Protein AF-A0A520B731-F1 (afdb_monomer_lite)

Structure (mmCIF, N/CA/C/O backbone):
data_AF-A0A520B731-F1
#
_entry.id   AF-A0A520B731-F1
#
loop_
_atom_site.group_PDB
_atom_site.id
_atom_site.type_symbol
_atom_site.label_atom_id
_atom_site.label_alt_id
_atom_site.label_comp_id
_atom_site.label_asym_id
_atom_site.label_entity_id
_atom_site.label_seq_id
_atom_site.pdbx_PDB_ins_code
_atom_site.Cartn_x
_atom_site.Cartn_y
_atom_site.Cartn_z
_atom_site.occupancy
_atom_site.B_iso_or_equiv
_atom_site.auth_seq_id
_atom_site.auth_comp_id
_atom_site.auth_asym_id
_atom_site.auth_atom_id
_atom_site.pdbx_PDB_model_num
ATOM 1 N N . ARG A 1 1 ? -2.323 14.778 -7.950 1.00 53.59 1 ARG A N 1
ATOM 2 C CA . ARG A 1 1 ? -1.902 13.543 -7.246 1.00 53.59 1 ARG A CA 1
ATOM 3 C C . ARG A 1 1 ? -1.029 12.742 -8.205 1.00 53.59 1 ARG A C 1
ATOM 5 O O . ARG A 1 1 ? -1.319 12.776 -9.395 1.00 53.59 1 ARG A O 1
ATOM 12 N N . GLN A 1 2 ? 0.069 12.134 -7.745 1.00 59.31 2 GLN A N 1
ATOM 13 C CA . GLN A 1 2 ? 0.809 11.176 -8.582 1.00 59.31 2 GLN A CA 1
ATOM 14 C C . GLN A 1 2 ? -0.067 9.927 -8.790 1.00 59.31 2 GLN A C 1
ATOM 16 O O . GLN A 1 2 ? -0.866 9.640 -7.903 1.00 59.31 2 GLN A O 1
ATOM 21 N N . PRO A 1 3 ? 0.029 9.205 -9.922 1.00 84.19 3 PRO A N 1
ATOM 22 C CA . PRO A 1 3 ? -0.747 7.981 -10.104 1.00 84.19 3 PRO A CA 1
ATOM 23 C C . PRO A 1 3 ? -0.311 6.932 -9.073 1.00 84.19 3 PRO A C 1
ATOM 25 O O . PRO A 1 3 ? 0.892 6.692 -8.928 1.00 84.19 3 PRO A O 1
ATOM 28 N N . ALA A 1 4 ? -1.272 6.297 -8.397 1.00 88.50 4 ALA A N 1
ATOM 29 C CA . ALA A 1 4 ? -1.033 5.334 -7.320 1.00 88.50 4 ALA A CA 1
ATOM 30 C C . ALA A 1 4 ? 0.038 4.277 -7.656 1.00 88.50 4 ALA A C 1
ATOM 32 O O . ALA A 1 4 ? 0.947 4.037 -6.864 1.00 88.50 4 ALA A O 1
ATOM 33 N N . GLY A 1 5 ? 0.021 3.714 -8.871 1.00 91.62 5 GLY A N 1
ATOM 34 C CA . GLY A 1 5 ? 1.019 2.724 -9.301 1.00 91.62 5 GLY A CA 1
ATOM 35 C C . GLY A 1 5 ? 2.470 3.225 -9.251 1.00 91.62 5 GLY A C 1
ATOM 36 O O . GLY A 1 5 ? 3.362 2.492 -8.826 1.00 91.62 5 GLY A O 1
ATOM 37 N N . ARG A 1 6 ? 2.721 4.498 -9.589 1.00 91.75 6 ARG A N 1
ATOM 38 C CA . ARG A 1 6 ? 4.075 5.083 -9.541 1.00 91.75 6 ARG A CA 1
ATOM 39 C C . ARG A 1 6 ? 4.581 5.220 -8.107 1.00 91.75 6 ARG A C 1
ATOM 41 O O . ARG A 1 6 ? 5.762 4.999 -7.851 1.00 91.75 6 ARG A O 1
ATOM 48 N N . GLN A 1 7 ? 3.699 5.576 -7.177 1.00 91.88 7 GLN A N 1
ATOM 49 C CA . GLN A 1 7 ? 4.042 5.683 -5.760 1.00 91.88 7 GLN A CA 1
ATOM 50 C C . GLN A 1 7 ? 4.442 4.323 -5.180 1.00 91.88 7 GLN A C 1
ATOM 52 O O . GLN A 1 7 ? 5.467 4.216 -4.509 1.00 91.88 7 GLN A O 1
ATOM 57 N N . LEU A 1 8 ? 3.687 3.276 -5.512 1.00 94.19 8 LEU A N 1
ATOM 58 C CA . LEU A 1 8 ? 3.994 1.902 -5.114 1.00 94.19 8 LEU A CA 1
ATOM 59 C C . LEU A 1 8 ? 5.324 1.414 -5.704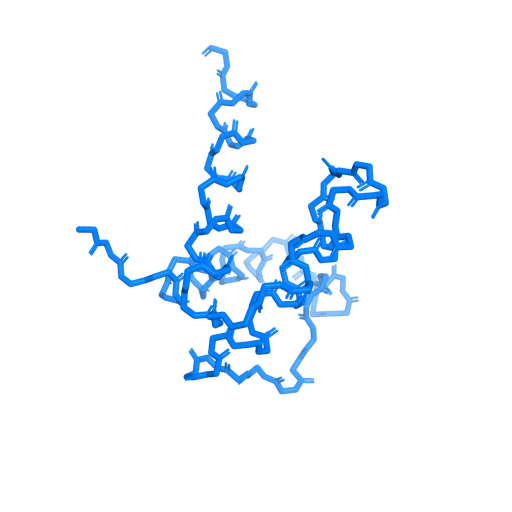 1.00 94.19 8 LEU A C 1
ATOM 61 O O . LEU A 1 8 ? 6.131 0.802 -5.003 1.00 94.19 8 LEU A O 1
ATOM 65 N N . GLN A 1 9 ? 5.597 1.741 -6.970 1.00 94.00 9 GLN A N 1
ATOM 66 C CA . GLN A 1 9 ? 6.869 1.417 -7.614 1.00 94.00 9 GLN A CA 1
ATOM 67 C C . GLN A 1 9 ? 8.055 2.099 -6.920 1.00 94.00 9 GLN A C 1
ATOM 69 O O . GLN A 1 9 ? 9.076 1.453 -6.684 1.00 94.00 9 GLN A O 1
ATOM 74 N N . ALA A 1 10 ? 7.923 3.380 -6.563 1.00 92.56 10 ALA A N 1
ATOM 75 C CA . ALA A 1 10 ? 8.956 4.110 -5.831 1.00 92.56 10 ALA A CA 1
ATOM 76 C C . ALA A 1 10 ? 9.198 3.514 -4.435 1.00 92.56 10 ALA A C 1
ATOM 78 O O . ALA A 1 10 ? 10.342 3.395 -3.998 1.00 92.56 10 ALA A O 1
ATOM 79 N N . LEU A 1 11 ? 8.133 3.082 -3.756 1.00 92.62 11 LEU A N 1
ATOM 80 C CA . LEU A 1 11 ? 8.228 2.467 -2.436 1.00 92.62 11 LEU A CA 1
ATOM 81 C C . LEU A 1 11 ? 8.960 1.119 -2.497 1.00 92.62 11 LEU A C 1
ATOM 83 O O . LEU A 1 11 ? 9.902 0.895 -1.733 1.00 92.62 11 LEU A O 1
ATOM 87 N N . LEU A 1 12 ? 8.601 0.262 -3.460 1.00 93.56 12 LEU A N 1
ATOM 88 C CA . LEU A 1 12 ? 9.302 -1.002 -3.688 1.00 93.56 12 LEU A CA 1
ATOM 89 C C . LEU A 1 12 ? 10.769 -0.778 -4.084 1.00 93.56 12 LEU A C 1
ATOM 91 O O . LEU A 1 12 ? 11.641 -1.509 -3.620 1.00 93.56 12 LEU A O 1
ATOM 95 N N . ALA A 1 13 ? 11.063 0.236 -4.904 1.00 93.31 13 ALA A N 1
ATOM 96 C CA . ALA A 1 13 ? 12.439 0.601 -5.240 1.00 93.31 13 ALA A CA 1
ATOM 97 C C . ALA A 1 13 ? 13.249 0.975 -3.987 1.00 93.31 13 ALA A C 1
ATOM 99 O O . ALA A 1 13 ? 14.349 0.462 -3.805 1.00 93.31 13 ALA A O 1
ATOM 100 N N . GLY A 1 14 ? 12.672 1.759 -3.071 1.00 93.12 14 GLY A N 1
ATOM 101 C CA . GLY A 1 14 ? 13.318 2.086 -1.799 1.00 93.12 14 GLY A CA 1
ATOM 102 C C . GLY A 1 14 ? 13.560 0.866 -0.898 1.00 93.12 14 GLY A C 1
ATOM 103 O O . GLY A 1 14 ? 14.562 0.818 -0.190 1.00 93.12 14 GLY A O 1
ATOM 104 N N . TRP A 1 15 ? 12.677 -0.139 -0.914 1.00 93.00 15 TRP A N 1
ATOM 105 C CA . TRP A 1 15 ? 12.919 -1.405 -0.206 1.00 93.00 15 TRP A CA 1
ATOM 106 C C . TRP A 1 15 ? 14.061 -2.214 -0.826 1.00 93.00 15 TRP A C 1
ATOM 108 O O . TRP A 1 15 ? 14.892 -2.742 -0.092 1.00 93.00 15 TRP A O 1
ATOM 118 N N . ARG A 1 16 ? 14.153 -2.251 -2.161 1.00 92.69 16 ARG A N 1
ATOM 119 C CA . ARG A 1 16 ? 15.227 -2.947 -2.896 1.00 92.69 16 ARG A CA 1
ATOM 120 C C . ARG A 1 16 ? 16.623 -2.419 -2.587 1.00 92.69 16 ARG A C 1
ATOM 122 O O . ARG A 1 16 ? 17.583 -3.167 -2.702 1.00 92.69 16 ARG A O 1
ATOM 129 N N . GLU A 1 17 ? 16.743 -1.153 -2.204 1.00 93.75 17 GLU A N 1
ATOM 130 C CA . GLU A 1 17 ? 18.024 -0.563 -1.800 1.00 93.75 17 GLU A CA 1
ATOM 131 C C . GLU A 1 17 ? 18.496 -1.042 -0.419 1.00 93.75 17 GLU A C 1
ATOM 133 O O . GLU A 1 17 ? 19.671 -0.895 -0.091 1.00 93.75 17 GLU A O 1
ATOM 138 N N . ARG A 1 18 ? 17.595 -1.597 0.404 1.00 92.50 18 ARG A N 1
ATOM 139 C CA . ARG A 1 18 ? 17.855 -1.910 1.820 1.00 92.50 18 ARG A CA 1
ATOM 140 C C . ARG A 1 18 ? 17.708 -3.387 2.189 1.00 92.50 18 ARG A C 1
ATOM 142 O O . ARG A 1 18 ? 18.024 -3.734 3.322 1.00 92.50 18 ARG A O 1
ATOM 149 N N . ALA A 1 19 ? 17.222 -4.229 1.281 1.00 92.69 19 ALA A N 1
ATOM 150 C CA . ALA A 1 19 ? 16.942 -5.643 1.526 1.00 92.69 19 ALA A CA 1
ATOM 151 C C . ALA A 1 19 ? 17.362 -6.508 0.330 1.00 92.69 19 ALA A C 1
ATOM 153 O O . ALA A 1 19 ? 17.374 -6.036 -0.813 1.00 92.69 19 ALA A O 1
ATOM 154 N N . ALA A 1 20 ? 17.688 -7.779 0.581 1.00 91.88 20 ALA A N 1
ATOM 155 C CA . ALA A 1 20 ? 17.940 -8.729 -0.495 1.00 91.88 20 ALA A CA 1
ATOM 156 C C . ALA A 1 20 ? 16.642 -9.023 -1.279 1.00 91.88 20 ALA A C 1
ATOM 158 O O . ALA A 1 20 ? 15.548 -8.907 -0.725 1.00 91.88 20 ALA A O 1
ATOM 159 N N . PRO A 1 21 ? 16.721 -9.428 -2.563 1.00 88.62 21 PRO A N 1
ATOM 160 C CA . PRO A 1 21 ? 15.535 -9.700 -3.377 1.00 88.62 21 PRO A CA 1
ATOM 161 C C . PRO A 1 21 ? 14.546 -10.689 -2.747 1.00 88.62 21 PRO A C 1
ATOM 163 O O . PRO A 1 21 ? 13.345 -10.439 -2.787 1.00 88.62 21 PRO A O 1
ATOM 166 N N . ASP A 1 22 ? 15.040 -11.754 -2.113 1.00 91.88 22 ASP A N 1
ATOM 167 C CA . ASP A 1 22 ? 14.208 -12.787 -1.474 1.00 91.88 22 ASP A CA 1
ATOM 168 C C . ASP A 1 22 ? 13.513 -12.301 -0.190 1.00 91.88 22 ASP A C 1
ATOM 170 O O . ASP A 1 22 ? 12.560 -12.917 0.281 1.00 91.88 22 ASP A O 1
ATOM 174 N N . GLU A 1 23 ? 13.963 -11.176 0.367 1.00 90.75 23 GLU A N 1
ATOM 175 C CA . GLU A 1 23 ? 13.383 -10.552 1.560 1.00 90.75 23 GLU A CA 1
ATOM 176 C C . GLU A 1 23 ? 12.306 -9.518 1.206 1.00 90.75 23 GLU A C 1
ATOM 178 O O . GLU A 1 23 ? 11.623 -8.991 2.087 1.00 90.75 23 GLU A O 1
ATOM 183 N N . LEU A 1 24 ? 12.138 -9.204 -0.083 1.00 91.00 24 LEU A N 1
ATOM 184 C CA . LEU A 1 24 ? 11.118 -8.260 -0.513 1.00 91.00 24 LEU A CA 1
ATOM 185 C C . LEU A 1 24 ? 9.724 -8.874 -0.343 1.00 91.00 24 LEU A C 1
ATOM 187 O O . LEU A 1 24 ? 9.481 -10.001 -0.784 1.00 91.00 24 LEU A O 1
ATOM 191 N N . PRO A 1 25 ? 8.761 -8.111 0.201 1.00 88.00 25 PRO A N 1
ATOM 192 C CA . PRO A 1 25 ? 7.396 -8.597 0.391 1.00 88.00 25 PRO A CA 1
ATOM 193 C C . PRO A 1 25 ? 6.649 -8.807 -0.936 1.00 88.00 25 PRO A C 1
ATOM 195 O O . PRO A 1 25 ? 5.623 -9.480 -0.976 1.00 88.00 25 PRO A O 1
ATOM 198 N N . LEU A 1 26 ? 7.151 -8.218 -2.025 1.00 91.31 26 LEU A N 1
ATOM 199 C CA . LEU A 1 26 ? 6.599 -8.317 -3.370 1.00 91.31 26 LEU A CA 1
ATOM 200 C C . LEU A 1 26 ? 7.657 -8.885 -4.302 1.00 91.31 26 LEU A C 1
ATOM 202 O O . LEU A 1 26 ? 8.722 -8.293 -4.473 1.00 91.31 26 LEU A O 1
ATOM 206 N N . GLN A 1 27 ? 7.322 -10.016 -4.914 1.00 91.38 27 GLN A N 1
ATOM 207 C CA . GLN A 1 27 ? 8.171 -10.712 -5.870 1.00 91.38 27 GLN A CA 1
ATOM 208 C C . GLN A 1 27 ? 7.701 -10.447 -7.312 1.00 91.38 27 GLN A C 1
ATOM 210 O O . GLN A 1 27 ? 6.498 -10.271 -7.542 1.00 91.38 27 GLN A O 1
ATOM 215 N N . PRO A 1 28 ? 8.619 -10.425 -8.297 1.00 89.69 28 PRO A N 1
ATOM 216 C CA . PRO A 1 28 ? 8.261 -10.323 -9.708 1.00 89.69 28 PRO A CA 1
ATOM 217 C C . PRO A 1 28 ? 7.512 -11.581 -10.208 1.00 89.69 28 PRO A C 1
ATOM 219 O O . PRO A 1 28 ? 7.683 -12.660 -9.640 1.00 89.69 28 PRO A O 1
ATOM 222 N N . PRO A 1 29 ? 6.734 -11.485 -11.308 1.00 92.44 29 PRO A N 1
ATOM 223 C CA . PRO A 1 29 ? 6.539 -10.305 -12.152 1.00 92.44 29 PRO A CA 1
ATOM 224 C C . PRO A 1 29 ? 5.559 -9.289 -11.547 1.00 92.44 29 PRO A C 1
ATOM 226 O O . PRO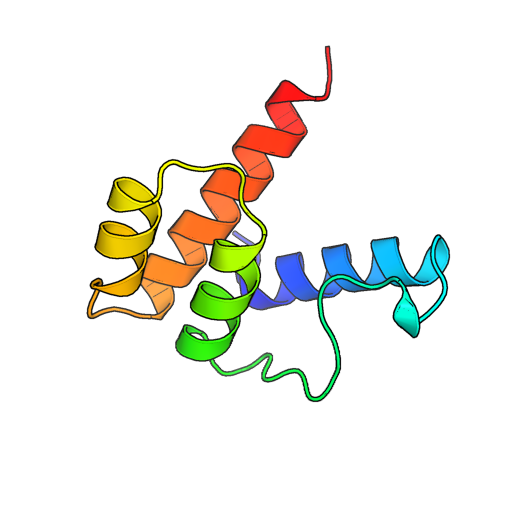 A 1 29 ? 4.518 -9.644 -11.001 1.00 92.44 29 PRO A O 1
ATOM 229 N N . HIS A 1 30 ? 5.889 -8.004 -11.685 1.00 91.75 30 HIS A N 1
ATOM 230 C CA . HIS A 1 30 ? 5.027 -6.908 -11.247 1.00 91.75 30 HIS A CA 1
ATOM 231 C C . HIS A 1 30 ? 4.150 -6.423 -12.406 1.00 91.75 30 HIS A C 1
ATOM 233 O O . HIS A 1 30 ? 4.672 -6.092 -13.472 1.00 91.75 30 HIS A O 1
ATOM 239 N N . HIS A 1 31 ? 2.840 -6.320 -12.186 1.00 93.38 31 HIS A N 1
ATOM 240 C CA . HIS A 1 31 ? 1.891 -5.804 -13.176 1.00 93.38 31 HIS A CA 1
ATOM 241 C C . HIS A 1 31 ? 1.546 -4.341 -12.866 1.00 93.38 31 HIS A C 1
ATOM 243 O O . HIS A 1 31 ? 0.488 -4.045 -12.321 1.00 93.38 31 HIS A O 1
ATOM 249 N N . TRP A 1 32 ? 2.465 -3.417 -13.170 1.00 93.00 32 TRP A N 1
ATOM 250 C CA . TRP A 1 32 ? 2.336 -1.998 -12.792 1.00 93.00 32 TRP A CA 1
ATOM 251 C C . TRP A 1 32 ? 1.172 -1.255 -13.461 1.00 93.00 32 TRP A C 1
ATOM 253 O O . TRP A 1 32 ? 0.698 -0.262 -12.915 1.00 93.00 32 TRP A O 1
ATOM 263 N N . ASP A 1 33 ? 0.699 -1.746 -14.606 1.00 92.38 33 ASP A N 1
ATOM 264 C CA . ASP A 1 33 ? -0.444 -1.175 -15.329 1.00 92.38 33 ASP A CA 1
ATOM 265 C C . ASP A 1 33 ? -1.786 -1.827 -14.939 1.00 92.38 33 ASP A C 1
ATOM 267 O O . ASP A 1 33 ? -2.844 -1.401 -15.399 1.00 92.38 33 ASP A O 1
ATOM 271 N N . ASP A 1 34 ? -1.765 -2.846 -14.071 1.00 94.38 34 ASP A N 1
ATOM 272 C CA . ASP A 1 34 ? -2.961 -3.529 -13.581 1.00 94.38 34 ASP A CA 1
ATOM 273 C C . ASP A 1 34 ? -3.296 -3.055 -12.162 1.00 94.38 34 ASP A C 1
ATOM 275 O O . ASP A 1 34 ? -2.728 -3.503 -11.159 1.00 94.38 34 ASP A O 1
ATOM 279 N N . ALA A 1 35 ? -4.262 -2.142 -12.070 1.00 94.31 35 ALA A N 1
ATOM 280 C CA . ALA A 1 35 ? -4.707 -1.608 -10.790 1.00 94.31 35 ALA A CA 1
ATOM 281 C C . ALA A 1 35 ? -5.330 -2.675 -9.879 1.00 94.31 35 ALA A C 1
ATOM 283 O O . ALA A 1 35 ? -5.197 -2.589 -8.658 1.00 94.31 35 ALA A O 1
ATOM 284 N N . GLY A 1 36 ? -5.977 -3.694 -10.452 1.00 94.25 36 GLY A N 1
ATOM 285 C CA . GLY A 1 36 ? -6.571 -4.783 -9.689 1.00 94.25 36 GLY A CA 1
ATOM 286 C C . GLY A 1 36 ? -5.496 -5.641 -9.031 1.00 94.25 36 GLY A C 1
ATOM 287 O O . GLY A 1 36 ? -5.587 -5.918 -7.832 1.00 94.25 36 GLY A O 1
ATOM 288 N N . TRP A 1 37 ? -4.458 -5.990 -9.793 1.00 94.75 37 TRP A N 1
ATOM 289 C CA . TRP A 1 37 ? -3.292 -6.721 -9.303 1.00 94.75 37 TRP A CA 1
ATOM 290 C C . TRP A 1 37 ? -2.540 -5.934 -8.229 1.00 94.75 37 TRP A C 1
ATOM 292 O O . TRP A 1 37 ? -2.278 -6.469 -7.148 1.00 94.75 37 TRP A O 1
ATOM 302 N N . LEU A 1 38 ? -2.242 -4.655 -8.493 1.00 95.38 38 LEU A N 1
ATOM 303 C CA . LEU A 1 38 ? -1.544 -3.793 -7.539 1.00 95.38 38 LEU A CA 1
ATOM 304 C C . LEU A 1 38 ? -2.334 -3.650 -6.240 1.00 95.38 38 LEU A C 1
ATOM 306 O O . LEU A 1 38 ? -1.777 -3.862 -5.166 1.00 95.38 38 LEU A O 1
ATOM 310 N N . ALA A 1 39 ? -3.630 -3.351 -6.324 1.00 94.81 39 ALA A N 1
ATOM 311 C CA . ALA A 1 39 ? -4.457 -3.180 -5.139 1.00 94.81 39 ALA A CA 1
ATOM 312 C C . ALA A 1 39 ? -4.451 -4.442 -4.269 1.00 94.81 39 ALA A C 1
ATOM 314 O O . ALA A 1 39 ? -4.256 -4.348 -3.061 1.00 94.81 39 ALA A O 1
ATOM 315 N N . ASN A 1 40 ? -4.591 -5.621 -4.880 1.00 93.38 40 ASN A N 1
ATOM 316 C CA . ASN A 1 40 ? -4.633 -6.878 -4.139 1.00 93.38 40 ASN A CA 1
ATOM 317 C C . ASN A 1 40 ? -3.299 -7.164 -3.441 1.00 93.38 40 ASN A C 1
ATOM 319 O O . ASN A 1 40 ? -3.258 -7.426 -2.240 1.00 93.38 40 ASN A O 1
ATOM 323 N N . ARG A 1 41 ? -2.197 -7.062 -4.188 1.00 94.44 41 ARG A N 1
ATOM 324 C CA . ARG A 1 41 ? -0.857 -7.375 -3.687 1.00 94.44 41 ARG A CA 1
ATOM 325 C C . ARG A 1 41 ? -0.423 -6.462 -2.553 1.00 94.44 41 ARG A C 1
ATOM 327 O O . ARG A 1 41 ? 0.173 -6.921 -1.588 1.00 94.44 41 ARG A O 1
ATOM 334 N N . TRP A 1 42 ? -0.757 -5.183 -2.644 1.00 94.69 42 TRP A N 1
ATOM 335 C CA . TRP A 1 42 ? -0.422 -4.219 -1.605 1.00 94.69 42 TRP A CA 1
ATOM 336 C C . TRP A 1 42 ? -1.393 -4.261 -0.421 1.00 94.69 42 TRP A C 1
ATOM 338 O O . TRP A 1 42 ? -0.966 -4.059 0.713 1.00 94.69 42 TRP A O 1
ATOM 348 N N . ALA A 1 43 ? -2.667 -4.603 -0.637 1.00 94.19 43 ALA A N 1
ATOM 349 C CA . ALA A 1 43 ? -3.629 -4.806 0.447 1.00 94.19 43 ALA A CA 1
ATOM 350 C C . ALA A 1 43 ? -3.277 -5.993 1.360 1.00 94.19 43 ALA A C 1
ATOM 352 O O . ALA A 1 43 ? -3.599 -5.960 2.547 1.00 94.19 43 ALA A O 1
ATOM 353 N N . GLU A 1 44 ? -2.602 -7.021 0.840 1.00 92.06 44 GLU A N 1
ATOM 354 C CA . GLU A 1 44 ? -2.084 -8.144 1.638 1.00 92.06 44 GLU A CA 1
ATOM 355 C C . GLU A 1 44 ? -0.994 -7.712 2.637 1.00 92.06 44 GLU A C 1
ATOM 357 O O . GLU A 1 44 ? -0.865 -8.325 3.695 1.00 92.06 44 GLU A O 1
ATOM 362 N N . LEU A 1 45 ? -0.252 -6.638 2.342 1.00 92.38 45 LEU A N 1
ATOM 363 C CA . LEU A 1 45 ? 0.835 -6.127 3.191 1.00 92.38 45 LEU A CA 1
ATOM 364 C C . LEU A 1 45 ? 0.354 -5.179 4.291 1.00 92.38 45 LEU A C 1
ATOM 366 O O . LEU A 1 45 ? 1.094 -4.869 5.226 1.00 92.38 45 LEU A O 1
ATOM 370 N N . LEU A 1 46 ? -0.867 -4.666 4.162 1.00 91.75 46 LEU A N 1
ATOM 371 C CA . LEU A 1 46 ? -1.387 -3.654 5.061 1.00 91.75 46 LEU A CA 1
ATOM 372 C C . LEU A 1 46 ? -1.823 -4.268 6.402 1.00 91.75 46 LEU A C 1
ATOM 374 O O . LEU A 1 46 ? -2.614 -5.216 6.419 1.00 91.75 46 LEU A O 1
ATOM 378 N N . PRO A 1 47 ? -1.407 -3.689 7.544 1.00 91.00 47 PRO A N 1
ATOM 379 C CA . PRO A 1 47 ? -1.923 -4.071 8.850 1.00 91.00 47 PRO A CA 1
ATOM 380 C C . PRO A 1 47 ? -3.381 -3.604 8.988 1.00 91.00 47 PRO A C 1
ATOM 382 O O . PRO A 1 47 ? -3.668 -2.453 9.344 1.00 91.00 47 PRO A O 1
ATOM 385 N N . MET A 1 48 ? -4.317 -4.500 8.671 1.00 91.38 48 MET A N 1
ATOM 386 C CA . MET A 1 48 ? -5.755 -4.273 8.819 1.00 91.38 48 MET A CA 1
ATOM 387 C C . MET A 1 48 ? -6.520 -5.553 9.203 1.00 91.38 48 MET A C 1
ATOM 389 O O . MET A 1 48 ? -6.080 -6.660 8.868 1.00 91.38 48 MET A O 1
ATOM 393 N N . PRO A 1 49 ? -7.681 -5.424 9.876 1.00 93.25 49 PRO A N 1
ATOM 394 C CA . PRO A 1 49 ? -8.579 -6.543 10.137 1.00 93.25 49 PRO A CA 1
ATOM 395 C C . PRO A 1 49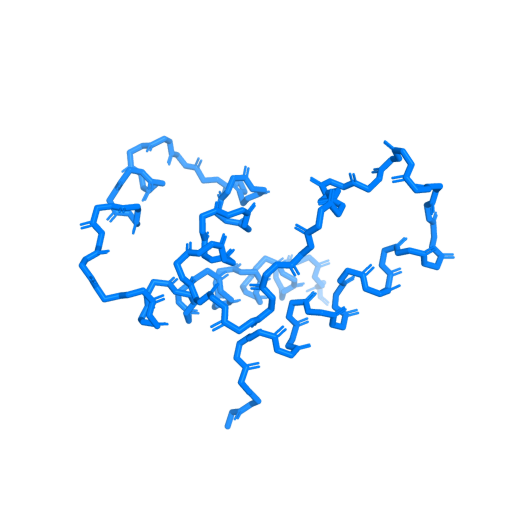 ? -8.979 -7.281 8.855 1.00 93.25 49 PRO A C 1
ATOM 397 O O . PRO A 1 49 ? -9.200 -6.673 7.808 1.00 93.25 49 PRO A O 1
ATOM 400 N N . THR A 1 50 ? -9.147 -8.603 8.942 1.00 92.44 50 THR A N 1
ATOM 401 C CA . THR A 1 50 ? -9.538 -9.435 7.789 1.00 92.44 50 THR A CA 1
ATOM 402 C C . THR A 1 50 ? -10.840 -8.970 7.137 1.00 92.44 50 THR A C 1
ATOM 404 O O . THR A 1 50 ? -10.918 -8.960 5.913 1.00 92.44 50 THR A O 1
ATOM 407 N N . ALA A 1 51 ? -11.827 -8.538 7.926 1.00 93.31 51 ALA A N 1
ATOM 408 C CA . ALA A 1 51 ? -13.090 -8.024 7.397 1.00 93.31 51 ALA A CA 1
ATOM 409 C C . ALA A 1 51 ? -12.898 -6.749 6.556 1.00 93.31 51 ALA A C 1
ATOM 411 O O . ALA A 1 51 ? -13.553 -6.584 5.531 1.00 93.31 51 ALA A O 1
ATOM 412 N N . ASP A 1 52 ? -11.977 -5.865 6.947 1.00 92.62 52 ASP A N 1
ATOM 413 C CA . ASP A 1 52 ? -11.697 -4.634 6.199 1.00 92.62 52 ASP A CA 1
ATOM 414 C C . ASP A 1 52 ? -10.980 -4.950 4.886 1.00 92.62 52 ASP A C 1
ATOM 416 O O . ASP A 1 52 ? -11.349 -4.421 3.838 1.00 92.62 52 ASP A O 1
ATOM 420 N N . ARG A 1 53 ? -10.029 -5.894 4.918 1.00 93.38 53 ARG A N 1
ATOM 421 C CA . ARG A 1 53 ? -9.376 -6.397 3.703 1.00 93.38 53 ARG A CA 1
ATOM 422 C C . ARG A 1 53 ? -10.384 -7.048 2.757 1.00 93.38 53 ARG A C 1
ATOM 424 O O . ARG A 1 53 ? -10.310 -6.805 1.561 1.00 93.38 53 ARG A O 1
ATOM 431 N N . GLN A 1 54 ? -11.328 -7.840 3.265 1.00 92.44 54 GLN A N 1
ATOM 432 C CA . GLN A 1 54 ? -12.384 -8.445 2.443 1.00 92.44 54 GLN A CA 1
ATOM 433 C C . GLN A 1 54 ? -13.243 -7.381 1.757 1.00 92.44 54 GLN A C 1
ATOM 435 O O . GLN A 1 54 ? -13.345 -7.404 0.536 1.00 92.44 54 GLN A O 1
ATOM 440 N N . ARG A 1 55 ? -13.748 -6.389 2.504 1.00 92.44 55 ARG A N 1
ATOM 441 C CA . ARG A 1 55 ? -14.530 -5.284 1.920 1.00 92.44 55 ARG A CA 1
ATOM 442 C C . ARG A 1 55 ? -13.753 -4.519 0.854 1.00 92.44 55 ARG A C 1
ATOM 444 O O . ARG A 1 55 ? -14.321 -4.147 -0.165 1.00 92.44 55 ARG A O 1
ATOM 451 N N . LEU A 1 56 ? -12.458 -4.296 1.080 1.00 92.88 56 LEU A N 1
ATOM 452 C CA . LEU A 1 56 ? -11.582 -3.666 0.099 1.00 92.88 56 LEU A CA 1
ATOM 453 C C . LEU A 1 56 ? -11.474 -4.525 -1.171 1.00 92.88 56 LEU A C 1
ATOM 455 O O . LEU A 1 56 ? -11.638 -4.007 -2.268 1.00 92.88 56 LEU A O 1
ATOM 459 N N . MET A 1 57 ? -11.246 -5.835 -1.041 1.00 90.31 57 MET A N 1
ATOM 460 C CA . MET A 1 57 ? -11.110 -6.765 -2.174 1.00 90.31 57 MET A CA 1
ATOM 461 C C . MET A 1 57 ? -12.412 -6.970 -2.959 1.00 90.31 57 MET A C 1
ATOM 463 O O . MET A 1 57 ? -12.354 -7.214 -4.162 1.00 90.31 57 MET A O 1
ATOM 467 N N . GLU A 1 58 ? -13.567 -6.837 -2.307 1.00 93.12 58 GLU A N 1
ATOM 468 C CA . GLU A 1 58 ? -14.902 -6.925 -2.919 1.00 93.12 58 GLU A CA 1
ATOM 469 C C . GLU A 1 58 ? -15.264 -5.699 -3.772 1.00 93.12 58 GLU A C 1
ATOM 471 O O . GLU A 1 58 ? -16.260 -5.724 -4.487 1.00 93.12 58 GLU A O 1
ATOM 476 N N . MET A 1 59 ? -14.470 -4.625 -3.732 1.00 94.56 59 MET A N 1
ATOM 477 C CA . MET A 1 59 ? -14.739 -3.435 -4.538 1.00 94.56 59 MET A CA 1
ATOM 478 C C . MET A 1 59 ? -14.614 -3.715 -6.042 1.00 94.56 59 MET A C 1
ATOM 480 O O . MET A 1 59 ? -13.550 -4.126 -6.513 1.00 94.56 59 MET A O 1
ATOM 484 N N . ASP A 1 60 ? -15.662 -3.368 -6.796 1.00 93.62 60 ASP A N 1
ATOM 485 C CA . ASP A 1 60 ? -15.734 -3.560 -8.253 1.00 93.62 60 ASP A CA 1
ATOM 486 C C . ASP A 1 60 ? -14.788 -2.649 -9.044 1.00 93.62 60 ASP 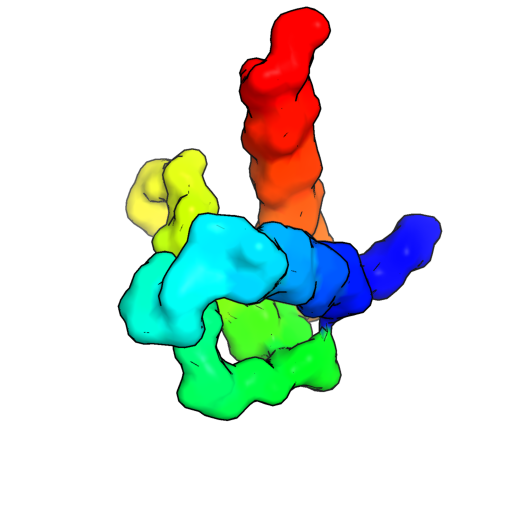A C 1
ATOM 488 O O . ASP A 1 60 ? -14.343 -3.001 -10.134 1.00 93.62 60 ASP A O 1
ATOM 492 N N . ASN A 1 61 ? -14.489 -1.453 -8.523 1.00 95.12 61 ASN A N 1
ATOM 493 C CA . ASN A 1 61 ? -13.634 -0.487 -9.207 1.00 95.12 61 ASN A CA 1
ATOM 494 C C . ASN A 1 61 ? -12.166 -0.656 -8.766 1.00 95.12 61 ASN A C 1
ATOM 496 O O . ASN A 1 61 ? -11.806 -0.184 -7.681 1.00 95.12 61 ASN A O 1
ATOM 500 N N . PRO A 1 62 ? -11.294 -1.258 -9.600 1.00 93.69 62 PRO A N 1
ATOM 501 C CA . PRO A 1 62 ? -9.909 -1.534 -9.226 1.00 93.69 62 PRO A CA 1
ATOM 502 C C . PRO A 1 62 ? -9.073 -0.264 -9.045 1.00 93.69 62 PRO A C 1
ATOM 504 O O . PRO A 1 62 ? -8.161 -0.256 -8.223 1.00 93.69 62 PRO A O 1
ATOM 507 N N . LEU A 1 63 ? -9.387 0.821 -9.763 1.00 93.81 63 LEU A N 1
ATOM 508 C CA . LEU A 1 63 ? -8.683 2.097 -9.616 1.00 93.81 63 LEU A CA 1
ATOM 509 C C . LEU A 1 63 ? -9.001 2.736 -8.266 1.00 93.81 63 LEU A C 1
ATOM 511 O O . LEU A 1 63 ? -8.092 3.132 -7.547 1.00 93.81 63 LEU A O 1
ATOM 515 N N . LEU A 1 64 ? -10.282 2.780 -7.890 1.00 94.00 64 LEU A N 1
ATOM 516 C CA . LEU A 1 64 ? -10.679 3.303 -6.583 1.00 94.00 64 LEU A CA 1
ATOM 517 C C . LEU A 1 64 ? -10.111 2.447 -5.445 1.00 94.00 64 LEU A C 1
ATOM 519 O O . LEU A 1 64 ? -9.620 2.984 -4.455 1.00 94.00 64 LEU A O 1
ATOM 523 N N . ARG A 1 65 ? -10.139 1.118 -5.600 1.00 95.56 65 ARG A N 1
ATOM 524 C CA . ARG A 1 65 ? -9.536 0.189 -4.639 1.00 95.56 65 ARG A CA 1
ATOM 525 C C . ARG A 1 65 ? -8.042 0.467 -4.454 1.00 95.56 65 ARG A C 1
ATOM 527 O O . ARG A 1 65 ? -7.568 0.509 -3.323 1.00 95.56 65 ARG A O 1
ATOM 534 N N . LEU A 1 66 ? -7.315 0.687 -5.551 1.00 95.44 66 LEU A N 1
ATOM 535 C CA . LEU A 1 66 ? -5.892 1.015 -5.527 1.00 95.44 66 LEU A CA 1
ATOM 536 C C . LEU A 1 66 ? -5.607 2.352 -4.823 1.00 95.44 66 LEU A C 1
ATOM 538 O O . LEU A 1 66 ? -4.675 2.425 -4.026 1.00 95.44 66 LEU A O 1
ATOM 542 N N . GL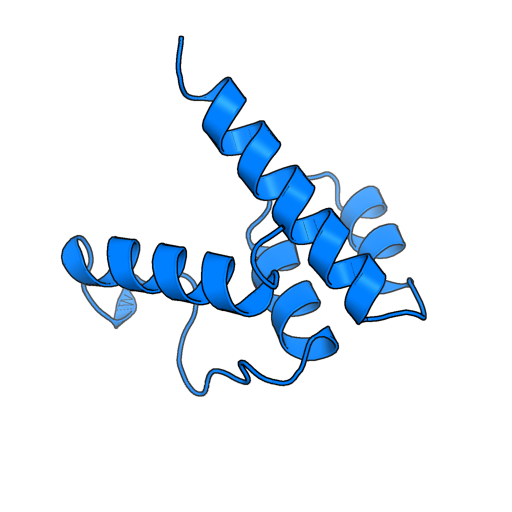U A 1 67 ? -6.409 3.387 -5.079 1.00 94.56 67 GLU A N 1
ATOM 543 C CA . GLU A 1 67 ? -6.267 4.681 -4.395 1.00 94.56 67 GLU A CA 1
ATOM 544 C C . GLU A 1 67 ? -6.450 4.532 -2.875 1.00 94.56 67 GLU A C 1
ATOM 546 O O . GLU A 1 67 ? -5.626 5.030 -2.115 1.00 94.56 67 GLU A O 1
ATOM 551 N N . LEU A 1 68 ? -7.442 3.758 -2.415 1.00 94.12 68 LEU A N 1
ATOM 552 C CA . LEU A 1 68 ? -7.643 3.507 -0.979 1.00 94.12 68 LEU A CA 1
ATOM 553 C C . LEU A 1 68 ? -6.478 2.746 -0.329 1.00 94.12 68 LEU A C 1
ATOM 555 O O . LEU A 1 68 ? -6.130 3.007 0.824 1.00 94.12 68 LEU A O 1
ATOM 559 N N . VAL A 1 69 ? -5.867 1.805 -1.055 1.00 94.88 69 VAL A N 1
ATOM 560 C CA . VAL A 1 69 ? -4.653 1.110 -0.594 1.00 94.88 69 VAL A CA 1
ATOM 561 C C . VAL A 1 69 ? -3.516 2.106 -0.386 1.00 94.88 69 VAL A C 1
ATOM 563 O O . VAL A 1 69 ? -2.843 2.063 0.645 1.00 94.88 69 VAL A O 1
ATOM 566 N N . VAL A 1 70 ? -3.317 3.015 -1.342 1.00 93.81 70 VAL A N 1
ATOM 567 C CA . VAL A 1 70 ? -2.290 4.057 -1.256 1.00 93.81 70 VAL A CA 1
ATOM 568 C C . VAL A 1 70 ? -2.570 5.033 -0.114 1.00 93.81 70 VAL A C 1
ATOM 570 O O . VAL A 1 70 ? -1.673 5.278 0.690 1.00 93.81 70 VAL A O 1
ATOM 573 N N . ASP A 1 71 ? -3.809 5.501 0.035 1.00 93.31 71 ASP A N 1
ATOM 574 C CA . ASP A 1 71 ? -4.203 6.388 1.136 1.00 93.31 71 ASP A CA 1
ATOM 575 C C . ASP A 1 71 ? -3.928 5.734 2.505 1.00 93.31 71 ASP A C 1
ATOM 577 O O . ASP A 1 71 ? -3.444 6.378 3.440 1.00 93.31 71 ASP A O 1
ATOM 581 N N . ARG A 1 72 ? -4.174 4.421 2.633 1.00 92.50 72 ARG A N 1
ATOM 582 C CA . ARG A 1 72 ? -3.884 3.677 3.866 1.00 92.50 72 ARG A CA 1
ATOM 583 C C . ARG A 1 72 ? -2.383 3.535 4.129 1.00 92.50 72 ARG A C 1
ATOM 585 O O . ARG A 1 72 ? -1.980 3.621 5.290 1.00 92.50 72 ARG A O 1
ATOM 592 N N . LEU A 1 73 ? -1.570 3.317 3.093 1.00 90.88 73 LEU A N 1
ATOM 593 C CA . LEU A 1 73 ? -0.105 3.294 3.205 1.00 90.88 73 LEU A CA 1
ATOM 594 C C . LEU A 1 73 ? 0.438 4.645 3.674 1.00 90.88 73 LEU A C 1
ATOM 596 O O . LEU A 1 73 ? 1.293 4.686 4.559 1.00 90.88 73 LEU A O 1
ATOM 600 N N . ASP A 1 74 ? -0.076 5.738 3.115 1.00 90.50 74 ASP A N 1
ATOM 601 C CA . ASP A 1 74 ? 0.328 7.088 3.498 1.00 90.50 74 ASP A CA 1
ATOM 602 C C . ASP A 1 74 ? -0.054 7.391 4.949 1.00 90.50 74 ASP A C 1
ATOM 604 O O . ASP A 1 74 ? 0.806 7.801 5.725 1.00 90.50 74 ASP A O 1
ATOM 608 N N . ALA A 1 75 ? -1.275 7.043 5.368 1.00 90.19 75 ALA A N 1
ATOM 609 C CA . ALA A 1 75 ? -1.695 7.186 6.762 1.00 90.19 75 ALA A CA 1
ATOM 610 C C . ALA A 1 75 ? -0.795 6.410 7.747 1.00 90.19 75 ALA A C 1
ATOM 612 O O . ALA A 1 75 ? -0.543 6.874 8.859 1.00 90.19 75 ALA A O 1
ATOM 613 N N . LEU A 1 76 ? -0.294 5.231 7.355 1.00 88.94 76 LEU A N 1
ATOM 614 C CA . LEU A 1 76 ? 0.652 4.463 8.172 1.00 88.94 76 LEU A CA 1
ATOM 615 C C . LEU A 1 76 ? 2.020 5.143 8.254 1.00 88.94 76 LEU A C 1
ATOM 617 O O . LEU A 1 76 ? 2.586 5.220 9.344 1.00 88.94 76 LEU A O 1
ATOM 621 N N . ARG A 1 77 ? 2.536 5.660 7.133 1.00 83.94 77 ARG A N 1
ATOM 622 C CA . ARG A 1 77 ? 3.799 6.413 7.108 1.00 83.94 77 ARG A CA 1
ATOM 623 C C . ARG A 1 77 ? 3.720 7.657 7.990 1.00 83.94 77 ARG A C 1
ATOM 625 O O . ARG A 1 77 ? 4.642 7.909 8.764 1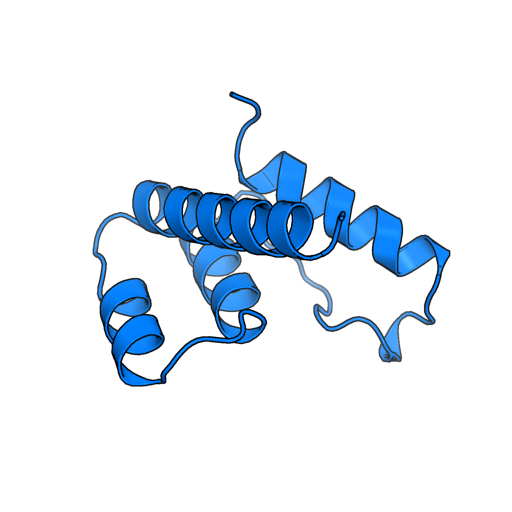.00 83.94 77 ARG A O 1
ATOM 632 N N . ASP A 1 78 ? 2.618 8.388 7.902 1.00 85.62 78 ASP A N 1
ATOM 633 C CA . ASP A 1 78 ? 2.412 9.610 8.673 1.00 85.62 78 ASP A CA 1
ATOM 634 C C . ASP A 1 78 ? 2.299 9.295 10.171 1.00 85.62 78 ASP A C 1
ATOM 636 O O . ASP A 1 78 ? 2.872 9.999 10.992 1.00 85.62 78 ASP A O 1
ATOM 640 N N . SER A 1 79 ? 1.668 8.173 10.541 1.00 80.25 79 SER A N 1
ATOM 641 C CA . SER A 1 79 ? 1.611 7.721 11.941 1.00 80.25 79 SER A CA 1
ATOM 642 C C . SER A 1 79 ? 2.949 7.224 12.507 1.00 80.25 79 SER A C 1
ATOM 644 O O . SER A 1 79 ? 3.120 7.171 13.723 1.00 80.25 79 SER A O 1
ATOM 646 N N . ALA A 1 80 ? 3.894 6.842 11.642 1.00 69.69 80 ALA A N 1
ATOM 647 C CA . ALA A 1 80 ? 5.223 6.372 12.033 1.00 69.69 80 ALA A CA 1
ATOM 648 C C . ALA A 1 80 ? 6.232 7.518 12.232 1.00 69.69 80 ALA A C 1
ATOM 650 O O . ALA A 1 80 ? 7.358 7.266 12.665 1.00 69.69 80 ALA A O 1
ATOM 651 N N . THR A 1 81 ? 5.843 8.758 11.922 1.00 51.28 81 THR A N 1
ATOM 652 C CA . THR A 1 81 ? 6.678 9.953 12.074 1.00 51.28 81 THR A CA 1
ATOM 653 C C . THR A 1 81 ? 6.116 10.793 13.233 1.00 51.28 81 THR A C 1
ATOM 655 O O . THR A 1 81 ? 5.000 11.288 13.096 1.00 51.28 81 THR A O 1
ATOM 658 N N . PRO A 1 82 ? 6.807 10.905 14.386 1.00 48.44 82 PRO A N 1
ATOM 659 C CA . PRO A 1 82 ? 6.362 11.745 15.501 1.00 48.44 82 PRO A CA 1
ATOM 660 C C . PRO A 1 82 ? 6.466 13.247 15.204 1.00 48.44 82 PRO A C 1
ATOM 662 O O . PRO A 1 82 ? 7.340 13.640 14.394 1.00 48.44 82 PRO A O 1
#

Sequence (82 aa):
RQPAGRQLQALLAGWRERAAPDELPLQPPHHWDDAGWLANRWAELLPMPTADRQRLMEMDNPLLRLELVVDRLDALRDSATP

Foldseek 3Di:
DPQLLVVVVVVQVVVVVPDPQVPRLDHDPDPSVDLLRQLLSLLVVAPDDPVVSVVLNPDPDSSVSSVVSSVSVVVVVVVVPD

pLDDT: mean 90.05, std 9.13, range [48.44, 95.56]

Secondary structure (DSSP, 8-state):
---HHHHHHHHHHHHHTTS-GGG-SSPSPP-TT-HHHHHHHHHTTS---HHHHHHHHT-S-HHHHHHHHHHHHHHHHHHT--

Radius of gyration: 12.75 Å; chains: 1; bounding box: 34×26×31 Å